Protein AF-A0A9D8WHU6-F1 (afdb_monomer_lite)

Sequence (77 aa):
MALKSSPWTFYAQVLSRALNELESACTAAPESPEYKFYRSEAPVVLEEAREALAALKHHVRDLELAQPKSTANPTHH

Foldseek 3Di:
DDDPPDVLNVLVVLLVVLVVLVVQLVPDDCPDPSVVVSVVCNVVSVVSNVVSVVVVVVVVVVVVVPDPPPPPDPPDD

Secondary structure (DSSP, 8-state):
------HHHHHHHHHHHHHHHHHHHHHS-TTSHHHHHHHHHHHHHHHHHHHHHHHHHHHHHHHHHHS----------

Structure (mmCIF, N/CA/C/O backbone):
data_AF-A0A9D8WHU6-F1
#
_entry.id   AF-A0A9D8WHU6-F1
#
loop_
_atom_site.group_PDB
_atom_site.id
_atom_site.type_symbol
_atom_site.label_atom_id
_atom_site.label_alt_id
_atom_site.label_comp_id
_atom_site.label_asym_id
_atom_site.label_entity_id
_atom_site.label_seq_id
_atom_site.pdbx_PDB_ins_code
_atom_site.Cartn_x
_atom_site.Cartn_y
_atom_site.Cartn_z
_atom_site.occupancy
_atom_site.B_iso_or_equiv
_atom_site.auth_seq_id
_atom_site.auth_comp_id
_atom_site.auth_asym_id
_atom_site.auth_atom_id
_atom_site.pdbx_PDB_model_num
ATOM 1 N N . MET A 1 1 ? -8.742 15.911 -26.886 1.00 40.69 1 MET A N 1
ATOM 2 C CA . MET A 1 1 ? -7.783 14.790 -26.781 1.00 40.69 1 MET A CA 1
ATOM 3 C C . MET A 1 1 ? -7.542 14.527 -25.307 1.00 40.69 1 MET A C 1
ATOM 5 O O . MET A 1 1 ? -6.962 15.379 -24.651 1.00 40.69 1 MET A O 1
ATOM 9 N 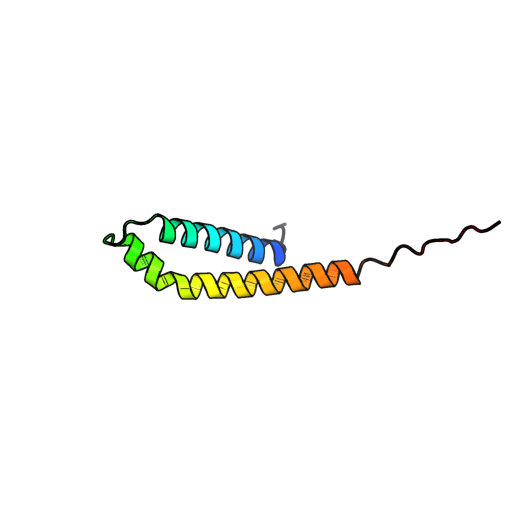N . ALA A 1 2 ? -8.056 13.424 -24.761 1.00 46.22 2 ALA A N 1
ATOM 10 C CA . ALA A 1 2 ? -7.751 13.042 -23.386 1.00 46.22 2 ALA A CA 1
ATOM 11 C C . ALA A 1 2 ? -6.306 12.527 -23.341 1.00 46.22 2 ALA A C 1
ATOM 13 O O . ALA A 1 2 ? -5.972 11.588 -24.066 1.00 46.22 2 ALA A O 1
ATOM 14 N N . LEU A 1 3 ? -5.444 13.159 -22.540 1.00 52.69 3 LEU A N 1
ATOM 15 C CA . LEU A 1 3 ? -4.134 12.608 -22.201 1.00 52.69 3 LEU A CA 1
ATOM 16 C C . LEU A 1 3 ? -4.381 11.254 -21.531 1.00 52.69 3 LEU A C 1
ATOM 18 O O . LEU A 1 3 ? -4.893 11.207 -20.415 1.00 52.69 3 LEU A O 1
ATOM 22 N N . LYS A 1 4 ? -4.075 10.152 -22.227 1.00 57.75 4 LYS A N 1
ATOM 23 C CA . LYS A 1 4 ? -4.032 8.831 -21.596 1.00 57.75 4 LYS A CA 1
ATOM 24 C C . LYS A 1 4 ? -2.987 8.918 -20.490 1.00 57.75 4 LYS A C 1
ATOM 26 O O . LYS A 1 4 ? -1.802 9.079 -20.780 1.00 57.75 4 LYS A O 1
ATOM 31 N N . SER A 1 5 ? -3.441 8.884 -19.241 1.00 65.25 5 SER A N 1
ATOM 32 C CA . SER A 1 5 ? -2.568 8.802 -18.080 1.00 65.25 5 SER A CA 1
ATOM 33 C C . SER A 1 5 ? -1.665 7.587 -18.247 1.00 65.25 5 SER A C 1
ATOM 35 O O . SER A 1 5 ? -2.109 6.505 -18.636 1.00 65.25 5 SER A O 1
ATOM 37 N N . SER A 1 6 ? -0.371 7.794 -18.019 1.00 80.12 6 SER A N 1
ATOM 38 C CA . SER A 1 6 ? 0.601 6.716 -18.105 1.00 80.12 6 SER A CA 1
ATOM 39 C C . SER A 1 6 ? 0.233 5.620 -17.096 1.00 80.12 6 SER A C 1
ATOM 41 O O . SER A 1 6 ? -0.148 5.962 -15.971 1.00 80.12 6 SER A O 1
ATOM 43 N N . PRO A 1 7 ? 0.358 4.322 -17.431 1.00 80.94 7 PRO A N 1
ATOM 44 C CA . PRO A 1 7 ? 0.112 3.240 -16.473 1.00 80.94 7 PRO A CA 1
ATOM 45 C C . PRO A 1 7 ? 0.944 3.394 -15.186 1.00 80.94 7 PRO A C 1
ATOM 47 O O . PRO A 1 7 ? 0.515 2.984 -14.114 1.00 80.94 7 PRO A O 1
ATOM 50 N N . TRP A 1 8 ? 2.086 4.082 -15.243 1.00 83.88 8 TRP A N 1
ATOM 51 C CA . TRP A 1 8 ? 2.927 4.380 -14.077 1.00 83.88 8 TRP A CA 1
ATOM 52 C C . TRP A 1 8 ? 2.327 5.446 -13.153 1.00 83.88 8 TRP A C 1
ATOM 54 O O . TRP A 1 8 ? 2.513 5.387 -11.941 1.00 83.88 8 TRP A O 1
ATOM 64 N N . THR A 1 9 ? 1.566 6.397 -13.707 1.00 86.56 9 THR A N 1
ATOM 65 C CA . THR A 1 9 ? 0.814 7.384 -12.920 1.00 86.56 9 THR A CA 1
ATOM 66 C C . THR A 1 9 ? -0.252 6.694 -12.077 1.00 86.56 9 THR A C 1
ATOM 68 O O . THR A 1 9 ? -0.437 7.063 -10.922 1.00 86.56 9 THR A O 1
ATOM 71 N N . PHE A 1 10 ? -0.902 5.663 -12.622 1.00 90.44 10 PHE A N 1
ATOM 72 C CA . PHE A 1 10 ? -1.850 4.844 -11.870 1.00 90.44 10 PHE A CA 1
ATOM 73 C C . PHE A 1 10 ? -1.170 4.147 -10.683 1.00 90.44 10 PHE A C 1
ATOM 75 O O . PHE A 1 10 ? -1.607 4.321 -9.550 1.00 90.44 10 PHE A O 1
ATOM 82 N N . TYR A 1 11 ? -0.052 3.443 -10.897 1.00 91.94 11 TYR A N 1
ATOM 83 C CA . TYR A 1 11 ? 0.652 2.765 -9.798 1.00 91.94 11 TYR A CA 1
ATOM 84 C C . TYR A 1 11 ? 1.186 3.736 -8.732 1.00 91.94 11 TYR A C 1
ATOM 86 O O . TYR A 1 11 ? 1.134 3.435 -7.541 1.00 91.94 11 TYR A O 1
ATOM 94 N N . ALA A 1 12 ? 1.640 4.928 -9.129 1.00 90.00 12 ALA A N 1
ATOM 95 C CA . ALA A 1 12 ? 2.031 5.972 -8.183 1.00 90.00 12 ALA A CA 1
ATOM 96 C C . ALA A 1 12 ? 0.839 6.480 -7.348 1.00 90.00 12 ALA A C 1
ATOM 98 O O . ALA A 1 12 ? 0.979 6.704 -6.146 1.00 90.00 12 ALA A O 1
ATOM 99 N N . GLN A 1 13 ? -0.342 6.626 -7.958 1.00 92.81 13 GLN A N 1
ATOM 100 C CA . GLN A 1 13 ? -1.570 6.997 -7.249 1.00 92.81 13 GLN A CA 1
ATOM 101 C C . GLN A 1 13 ? -2.017 5.908 -6.269 1.00 92.81 13 GLN A C 1
ATOM 103 O O . GLN A 1 13 ? -2.388 6.237 -5.144 1.00 92.81 13 GLN A O 1
ATOM 108 N N . VAL A 1 14 ? -1.931 4.631 -6.660 1.00 93.25 14 VAL A N 1
ATOM 109 C CA . VAL A 1 14 ? -2.227 3.493 -5.773 1.00 93.25 14 VAL A CA 1
ATOM 110 C C . VAL A 1 14 ? -1.318 3.519 -4.545 1.00 93.25 14 VAL A C 1
ATOM 112 O O . VAL A 1 14 ? -1.812 3.457 -3.423 1.00 93.25 14 VAL A O 1
ATOM 115 N N . LEU A 1 15 ? -0.006 3.707 -4.729 1.00 93.44 15 LEU A N 1
ATOM 116 C CA . LEU A 1 15 ? 0.933 3.824 -3.607 1.00 93.44 15 LEU A CA 1
ATOM 117 C C . LEU A 1 15 ? 0.641 5.029 -2.711 1.00 93.44 15 LEU A C 1
ATOM 119 O O . LEU A 1 15 ? 0.670 4.899 -1.490 1.00 93.44 15 LEU A O 1
ATOM 123 N N . SER 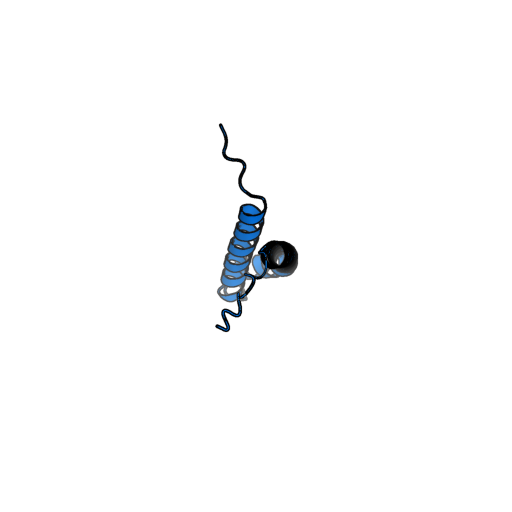A 1 16 ? 0.346 6.192 -3.297 1.00 94.62 16 SER A N 1
ATOM 124 C CA . SER A 1 16 ? 0.021 7.390 -2.519 1.00 94.62 16 SER A CA 1
ATOM 125 C C . SER A 1 16 ? -1.245 7.197 -1.686 1.00 94.62 16 SER A C 1
ATOM 127 O O . SER A 1 16 ? -1.265 7.598 -0.524 1.00 94.62 16 SER A O 1
ATOM 129 N N . ARG A 1 17 ? -2.283 6.568 -2.251 1.00 95.19 17 ARG A N 1
ATOM 130 C CA . ARG A 1 17 ? -3.506 6.225 -1.518 1.00 95.19 17 ARG A CA 1
ATOM 131 C C . ARG A 1 17 ? -3.199 5.258 -0.378 1.00 95.19 17 ARG A C 1
ATOM 133 O O . ARG A 1 17 ? -3.581 5.526 0.755 1.00 95.19 17 ARG A O 1
ATOM 140 N N . ALA A 1 18 ? -2.479 4.177 -0.672 1.00 93.88 18 ALA A N 1
ATOM 141 C CA . ALA A 1 18 ? -2.169 3.151 0.312 1.00 93.88 18 ALA A CA 1
ATOM 142 C C . ALA A 1 18 ? -1.367 3.699 1.500 1.00 93.88 18 ALA A C 1
ATOM 144 O O . ALA A 1 18 ? -1.651 3.357 2.644 1.00 93.88 18 ALA A O 1
ATOM 145 N N . LEU A 1 19 ? -0.406 4.592 1.248 1.00 94.00 19 LEU A N 1
ATOM 146 C CA . LEU A 1 19 ? 0.334 5.274 2.312 1.00 94.00 19 LEU A CA 1
ATOM 147 C C . LEU A 1 19 ? -0.590 6.119 3.194 1.00 94.00 19 LEU A C 1
ATOM 149 O O . LEU A 1 19 ? -0.554 5.968 4.411 1.00 94.00 19 LEU A O 1
ATOM 153 N N . ASN A 1 20 ? -1.464 6.935 2.598 1.00 94.56 20 ASN A N 1
ATOM 154 C CA . ASN A 1 20 ? -2.400 7.769 3.357 1.00 94.56 20 ASN A CA 1
ATOM 155 C C . ASN A 1 20 ? -3.363 6.932 4.221 1.00 94.56 20 ASN A C 1
ATOM 157 O O . ASN A 1 20 ? -3.656 7.289 5.364 1.00 94.56 20 ASN A O 1
ATOM 161 N N . GLU A 1 21 ? -3.864 5.814 3.692 1.00 92.81 21 GLU A N 1
ATOM 162 C CA . GLU A 1 21 ? -4.757 4.911 4.428 1.00 92.81 21 GLU A CA 1
ATOM 163 C C . GLU A 1 21 ? -4.032 4.204 5.581 1.00 92.81 21 GLU A C 1
ATOM 165 O O . GLU A 1 21 ? -4.564 4.127 6.690 1.00 92.81 21 GLU A O 1
ATOM 170 N N . LEU A 1 22 ? -2.790 3.760 5.370 1.00 92.12 22 LEU A N 1
ATOM 171 C CA . LEU A 1 22 ? -1.972 3.160 6.428 1.00 92.12 22 LEU A CA 1
ATOM 172 C C . LEU A 1 22 ? -1.571 4.183 7.502 1.00 92.12 22 LEU A C 1
ATOM 174 O O . LEU A 1 22 ? -1.588 3.861 8.689 1.00 92.12 22 LEU A O 1
ATOM 178 N N . GLU A 1 23 ? -1.261 5.425 7.126 1.00 93.88 23 GLU A N 1
ATOM 179 C CA . GLU A 1 23 ? -1.016 6.516 8.080 1.00 93.88 23 GLU A CA 1
ATOM 180 C C . GLU A 1 23 ? -2.262 6.823 8.920 1.00 93.88 23 GLU A C 1
ATOM 182 O O . GLU A 1 23 ? -2.175 6.992 10.142 1.00 93.88 23 GLU A O 1
ATOM 187 N N . SER A 1 24 ? -3.438 6.819 8.289 1.00 91.31 24 SER A N 1
ATOM 188 C CA . SER A 1 24 ? -4.722 6.974 8.981 1.00 91.31 24 SER A CA 1
ATOM 189 C C . SER A 1 24 ? -4.972 5.822 9.960 1.00 91.31 24 SER A C 1
ATOM 191 O O . SER A 1 24 ? -5.391 6.050 11.095 1.00 91.31 24 SER A O 1
ATOM 193 N N . ALA A 1 25 ? -4.633 4.590 9.572 1.00 89.06 25 ALA A N 1
ATOM 194 C CA . ALA A 1 25 ? -4.725 3.416 10.438 1.00 89.06 25 ALA A CA 1
ATOM 195 C C . ALA A 1 25 ? -3.827 3.532 11.682 1.00 89.06 25 ALA A C 1
ATOM 197 O O . ALA A 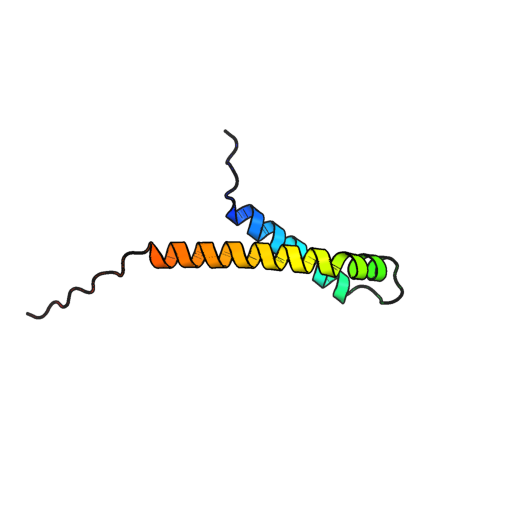1 25 ? -4.247 3.198 12.789 1.00 89.06 25 ALA A O 1
ATOM 198 N N . CYS A 1 26 ? -2.597 4.019 11.501 1.00 89.31 26 CYS A N 1
ATOM 199 C CA . CYS A 1 26 ? -1.616 4.188 12.574 1.00 89.31 26 CYS A CA 1
ATOM 200 C C . CYS A 1 26 ? -1.971 5.311 13.558 1.00 89.31 26 CYS A C 1
ATOM 202 O O . CYS A 1 26 ? -1.522 5.279 14.703 1.00 89.31 26 CYS A O 1
ATOM 204 N N . THR A 1 27 ? -2.739 6.310 13.121 1.00 93.00 27 THR A N 1
ATOM 205 C CA . THR A 1 27 ? -3.109 7.478 13.937 1.00 93.00 27 THR A CA 1
ATOM 206 C C . THR A 1 27 ? -4.505 7.374 14.552 1.00 93.00 27 THR A C 1
ATOM 208 O O . THR A 1 27 ? -4.817 8.121 15.482 1.00 93.00 27 THR A O 1
ATOM 211 N N . ALA A 1 28 ? -5.338 6.441 14.083 1.00 92.00 28 ALA A N 1
ATOM 212 C CA . ALA A 1 28 ? -6.669 6.208 14.628 1.00 92.00 28 ALA A CA 1
ATOM 213 C C . ALA A 1 28 ? -6.616 5.643 16.059 1.00 92.00 28 ALA A C 1
ATOM 215 O O . ALA A 1 28 ? -5.764 4.821 16.406 1.00 92.00 28 ALA A O 1
ATOM 216 N N . ALA A 1 29 ? -7.557 6.073 16.905 1.00 94.00 29 ALA A N 1
ATOM 217 C CA . ALA A 1 29 ? -7.639 5.585 18.278 1.00 94.00 29 ALA A CA 1
ATOM 218 C C . ALA A 1 29 ? -8.081 4.105 18.289 1.00 94.00 29 ALA A C 1
ATOM 220 O O . ALA A 1 29 ? -9.068 3.787 17.630 1.00 94.00 29 ALA A O 1
ATOM 221 N N . PRO A 1 30 ? -7.440 3.203 19.060 1.00 90.50 30 PRO A N 1
ATOM 222 C CA . PRO A 1 30 ? -7.686 1.754 18.972 1.00 90.50 30 PRO A CA 1
ATOM 223 C C . PRO A 1 30 ? -9.144 1.309 19.164 1.00 90.50 30 PRO A C 1
ATOM 225 O O . PRO A 1 30 ? -9.577 0.309 18.596 1.00 90.50 30 PRO A O 1
ATOM 228 N N . GLU A 1 31 ? -9.911 2.059 19.953 1.00 92.94 31 GLU A N 1
ATOM 229 C CA . GLU A 1 31 ? -11.320 1.760 20.236 1.00 92.94 31 GLU A CA 1
ATOM 230 C C . GLU A 1 31 ? -12.290 2.384 19.224 1.00 92.94 31 GLU A C 1
ATOM 232 O O . GLU A 1 31 ? -13.498 2.129 19.272 1.00 92.94 31 GLU A O 1
ATOM 237 N N . SER A 1 32 ? -11.785 3.204 18.301 1.00 94.69 32 SER A N 1
ATOM 238 C CA . SER A 1 32 ? -12.620 3.949 17.371 1.00 94.69 32 SER A CA 1
ATOM 239 C C . SER A 1 32 ? -13.161 3.052 16.246 1.00 94.69 32 SER A C 1
ATOM 241 O O . SER A 1 32 ? -12.502 2.088 15.827 1.00 94.69 32 SER A O 1
ATOM 243 N N . PRO A 1 33 ? -14.371 3.334 15.730 1.00 92.56 33 PRO A N 1
ATOM 244 C CA . PRO A 1 33 ? -14.899 2.656 14.547 1.00 92.56 33 PRO A CA 1
ATOM 245 C C . PRO A 1 33 ? -13.963 2.766 13.337 1.00 92.56 33 PRO A C 1
ATOM 247 O O . PRO A 1 33 ? -13.827 1.811 12.575 1.00 92.56 33 PRO A O 1
ATOM 250 N N . GLU A 1 34 ? -13.276 3.899 13.197 1.00 91.56 34 GLU A N 1
ATOM 251 C CA . GLU A 1 34 ? -12.306 4.162 12.136 1.00 91.56 34 GLU A CA 1
ATOM 252 C C . GLU A 1 34 ? -11.104 3.222 12.237 1.00 91.56 34 GLU A C 1
ATOM 254 O O . GLU A 1 34 ? -10.726 2.621 11.237 1.00 91.56 34 GLU A O 1
ATOM 259 N N . TYR A 1 35 ? -10.540 3.007 13.432 1.00 91.62 35 TYR A N 1
ATOM 260 C CA . TYR A 1 35 ? -9.448 2.044 13.607 1.00 91.62 35 TYR A CA 1
ATOM 261 C C . TYR A 1 35 ? -9.879 0.619 13.241 1.00 91.62 35 TYR A C 1
ATOM 263 O O . TYR A 1 35 ? -9.126 -0.109 12.593 1.00 91.62 35 TYR A O 1
ATOM 271 N N . LYS A 1 36 ? -11.104 0.214 13.604 1.00 92.94 36 LYS A N 1
ATOM 272 C CA . LYS A 1 36 ? -11.647 -1.106 13.232 1.00 92.94 36 LYS A CA 1
ATOM 273 C C . LYS A 1 36 ? -11.779 -1.259 11.719 1.00 92.94 36 LYS A C 1
ATOM 275 O O . LYS A 1 36 ? -11.409 -2.308 11.197 1.00 92.94 36 LYS A O 1
ATOM 280 N N . PHE A 1 37 ? -12.260 -0.217 11.043 1.00 93.94 37 PHE A N 1
ATOM 281 C CA . PHE A 1 37 ? -12.348 -0.166 9.587 1.00 93.94 37 PHE A CA 1
ATOM 282 C C . PHE A 1 37 ? -10.959 -0.228 8.938 1.00 93.94 37 PHE A C 1
ATOM 284 O O . PHE A 1 37 ? -10.681 -1.119 8.143 1.00 93.94 37 PHE A O 1
ATOM 291 N N . TYR A 1 38 ? -10.028 0.640 9.333 1.00 92.00 38 TYR A N 1
ATOM 292 C CA . TYR A 1 38 ? -8.684 0.624 8.759 1.00 92.00 38 TYR A CA 1
ATOM 293 C C . TYR A 1 38 ? -7.953 -0.696 9.008 1.00 92.00 38 TYR A C 1
ATOM 295 O O . TYR A 1 38 ? -7.244 -1.189 8.136 1.00 92.00 38 TYR A O 1
ATOM 303 N N . ARG A 1 39 ? -8.150 -1.317 10.175 1.00 91.19 39 ARG A N 1
ATOM 304 C CA . ARG A 1 39 ? -7.582 -2.632 10.478 1.00 91.19 39 ARG A CA 1
ATOM 305 C C . ARG A 1 39 ? -8.141 -3.731 9.571 1.00 91.19 39 ARG A C 1
ATOM 307 O O . ARG A 1 39 ? -7.386 -4.643 9.237 1.00 91.19 39 ARG A O 1
ATOM 314 N N . SER A 1 40 ? -9.427 -3.684 9.209 1.00 94.06 40 SER A N 1
ATOM 315 C CA . SER A 1 40 ? -10.011 -4.670 8.291 1.00 94.06 40 SER A CA 1
ATOM 316 C C . SER A 1 40 ? -9.522 -4.489 6.858 1.00 94.06 40 SER A C 1
ATOM 318 O O . SER A 1 40 ? -9.272 -5.487 6.190 1.00 94.06 40 SER A O 1
ATOM 320 N N . GLU A 1 41 ? -9.323 -3.245 6.417 1.00 94.06 41 GLU A N 1
ATOM 321 C CA . GLU A 1 41 ? -8.884 -2.934 5.050 1.00 94.06 41 GLU A CA 1
ATOM 322 C C . GLU A 1 41 ? -7.362 -3.052 4.855 1.00 94.06 41 GLU A C 1
ATOM 324 O O . GLU A 1 41 ? -6.899 -3.334 3.749 1.00 94.06 41 GLU A O 1
ATOM 329 N N . ALA A 1 42 ? -6.563 -2.902 5.919 1.00 92.25 42 ALA A N 1
ATOM 330 C CA . ALA A 1 42 ? -5.098 -2.875 5.846 1.00 92.25 42 ALA A CA 1
ATOM 331 C C . ALA A 1 42 ? -4.454 -4.024 5.037 1.00 92.25 42 ALA A C 1
ATOM 333 O O . ALA A 1 42 ? -3.502 -3.749 4.304 1.00 92.25 42 ALA A O 1
ATOM 334 N N . PRO A 1 43 ? -4.917 -5.292 5.105 1.00 94.25 43 PRO A N 1
ATOM 335 C CA . PRO A 1 43 ? -4.356 -6.362 4.281 1.00 94.25 43 PRO A CA 1
ATOM 336 C C . PRO A 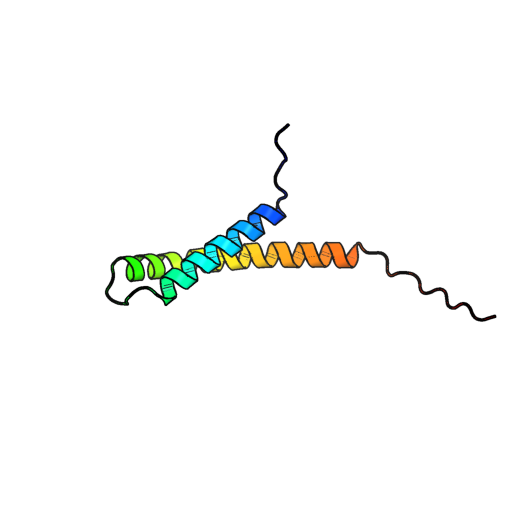1 43 ? -4.529 -6.127 2.776 1.00 94.25 43 PRO A C 1
ATOM 338 O O . PRO A 1 43 ? -3.597 -6.386 2.019 1.00 94.25 43 PRO A O 1
ATOM 341 N N . VAL A 1 44 ? -5.691 -5.619 2.353 1.00 95.50 44 VAL A N 1
ATOM 342 C CA . VAL A 1 44 ? -5.984 -5.322 0.942 1.00 95.50 44 VAL A CA 1
ATOM 343 C C . VAL A 1 44 ? -5.104 -4.171 0.470 1.00 95.50 44 VAL A C 1
ATOM 345 O O . VAL A 1 44 ? -4.414 -4.293 -0.538 1.00 95.50 44 VAL A O 1
ATOM 348 N N . VAL A 1 45 ? -5.040 -3.099 1.261 1.00 94.44 45 VAL A N 1
ATOM 349 C CA . VAL A 1 45 ? -4.213 -1.917 0.983 1.00 94.44 45 VAL A CA 1
ATOM 350 C C . VAL A 1 45 ? -2.730 -2.278 0.848 1.00 94.44 45 VAL A C 1
ATOM 352 O O . VAL A 1 45 ? -2.036 -1.788 -0.046 1.00 94.44 45 VAL A O 1
ATOM 355 N N . LEU A 1 46 ? -2.227 -3.160 1.718 1.00 94.56 46 LEU A N 1
ATOM 356 C CA . LEU A 1 46 ? -0.846 -3.639 1.652 1.00 94.56 46 LEU A CA 1
ATOM 357 C C . LEU A 1 46 ? -0.572 -4.462 0.393 1.00 94.56 46 LEU A C 1
ATOM 359 O O . LEU A 1 46 ? 0.525 -4.360 -0.158 1.00 94.56 46 LEU A O 1
ATOM 363 N N . GLU A 1 47 ? -1.528 -5.273 -0.053 1.00 96.69 47 GLU A N 1
ATOM 364 C CA . GLU A 1 47 ? -1.368 -6.072 -1.266 1.00 96.69 47 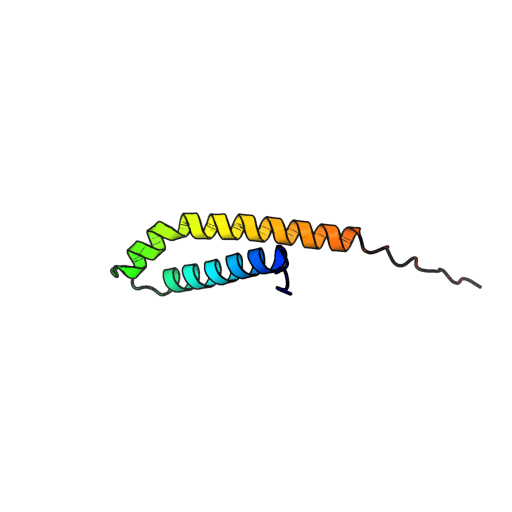GLU A CA 1
ATOM 365 C C . GLU A 1 47 ? -1.357 -5.187 -2.517 1.00 96.69 47 GLU A C 1
ATOM 367 O O . GLU A 1 47 ? -0.416 -5.259 -3.307 1.00 96.69 47 GLU A O 1
ATOM 372 N N . GLU A 1 48 ? -2.300 -4.250 -2.631 1.00 94.25 48 GLU A N 1
ATOM 373 C CA . GLU A 1 48 ? -2.325 -3.270 -3.724 1.00 94.25 48 GLU A CA 1
ATOM 374 C C . GLU A 1 48 ? -1.022 -2.454 -3.792 1.00 94.25 48 GLU A C 1
ATOM 376 O O . GLU A 1 48 ? -0.452 -2.240 -4.868 1.00 94.25 48 GLU A O 1
ATOM 381 N N . ALA A 1 49 ? -0.500 -2.027 -2.637 1.00 94.62 49 ALA A N 1
ATOM 382 C CA . ALA A 1 49 ? 0.774 -1.319 -2.558 1.00 94.62 49 ALA A CA 1
ATOM 383 C C . ALA A 1 49 ? 1.956 -2.187 -3.016 1.00 94.62 49 ALA A C 1
ATOM 385 O O . ALA A 1 49 ? 2.866 -1.691 -3.688 1.00 94.62 49 ALA A O 1
ATOM 386 N N . ARG A 1 50 ? 1.968 -3.482 -2.673 1.00 96.25 50 ARG A N 1
ATOM 387 C CA . ARG A 1 50 ? 3.018 -4.419 -3.104 1.00 96.25 50 ARG A CA 1
ATOM 388 C C . ARG A 1 50 ? 3.002 -4.622 -4.611 1.00 96.25 50 ARG A C 1
ATOM 390 O O . ARG A 1 50 ? 4.067 -4.556 -5.228 1.00 96.25 50 ARG A O 1
ATOM 397 N N . GLU A 1 51 ? 1.826 -4.820 -5.197 1.00 94.88 51 GLU A N 1
ATOM 398 C CA . GLU A 1 51 ? 1.662 -4.968 -6.643 1.00 94.88 51 GLU A CA 1
ATOM 399 C C . GLU A 1 51 ? 2.122 -3.709 -7.387 1.00 94.88 51 GLU A C 1
ATOM 401 O O . GLU A 1 51 ? 2.944 -3.784 -8.307 1.00 94.88 51 GLU A O 1
ATOM 406 N N . ALA A 1 52 ? 1.675 -2.533 -6.936 1.00 94.19 52 ALA A N 1
ATOM 407 C CA . ALA A 1 52 ? 2.068 -1.258 -7.524 1.00 94.19 52 ALA A CA 1
ATOM 408 C C . ALA A 1 52 ? 3.583 -1.010 -7.422 1.00 94.19 52 ALA A C 1
ATOM 410 O O . ALA A 1 52 ? 4.221 -0.584 -8.391 1.00 94.19 52 ALA A O 1
ATOM 411 N N . LEU A 1 53 ? 4.190 -1.329 -6.274 1.00 94.06 53 LEU A N 1
ATOM 412 C CA . LEU A 1 53 ? 5.635 -1.225 -6.086 1.00 94.06 53 LEU A CA 1
ATOM 413 C C . LEU A 1 53 ? 6.403 -2.178 -7.010 1.00 94.06 53 LEU A C 1
ATOM 415 O O . LEU A 1 53 ? 7.435 -1.792 -7.564 1.00 94.06 53 LEU A O 1
ATOM 419 N N . ALA A 1 54 ? 5.929 -3.413 -7.182 1.00 94.12 54 ALA A N 1
ATOM 420 C CA . ALA A 1 54 ? 6.549 -4.382 -8.078 1.00 94.12 54 ALA A CA 1
ATOM 421 C C . ALA A 1 54 ? 6.521 -3.896 -9.537 1.00 94.12 54 ALA A C 1
ATOM 423 O O . ALA A 1 54 ? 7.555 -3.931 -10.210 1.00 94.12 54 ALA A O 1
ATOM 424 N N . ALA A 1 55 ? 5.383 -3.366 -9.995 1.00 92.12 55 ALA A N 1
ATOM 425 C CA . ALA A 1 55 ? 5.233 -2.817 -11.341 1.00 92.12 55 ALA A CA 1
ATOM 426 C C . ALA A 1 55 ? 6.185 -1.636 -11.602 1.00 92.12 55 ALA A C 1
ATOM 428 O O . ALA A 1 55 ? 6.850 -1.585 -12.638 1.00 92.12 55 ALA A O 1
ATOM 429 N N . LEU A 1 56 ? 6.310 -0.709 -10.646 1.00 91.00 56 LEU A N 1
ATOM 430 C CA . LEU A 1 56 ? 7.225 0.430 -10.773 1.00 91.00 56 LEU A CA 1
ATOM 431 C C . LEU A 1 56 ? 8.695 0.002 -10.759 1.00 91.00 56 LEU A C 1
ATOM 433 O O . LEU A 1 56 ? 9.478 0.501 -11.563 1.00 91.00 56 LEU A O 1
ATOM 437 N N . LYS A 1 57 ? 9.077 -0.947 -9.896 1.00 92.62 57 LYS A N 1
ATOM 438 C CA . LYS A 1 57 ? 10.443 -1.499 -9.882 1.00 92.62 57 LYS A CA 1
ATOM 439 C C . LYS A 1 57 ? 10.801 -2.158 -11.209 1.00 92.62 57 LYS A C 1
ATOM 441 O O . LYS A 1 57 ? 11.910 -1.963 -11.700 1.00 92.62 57 LYS A O 1
ATOM 446 N N . HIS A 1 58 ? 9.869 -2.916 -11.787 1.00 90.44 58 HIS A N 1
ATOM 447 C CA . HIS A 1 58 ? 10.057 -3.505 -13.109 1.00 90.44 58 HIS A CA 1
ATOM 448 C C . HIS A 1 58 ? 10.276 -2.419 -14.164 1.00 90.44 58 HIS A C 1
ATOM 450 O O . HIS A 1 58 ? 11.246 -2.478 -14.911 1.00 90.44 58 HIS A O 1
ATOM 456 N N . HIS A 1 59 ? 9.438 -1.380 -14.168 1.00 87.81 59 HIS A N 1
ATOM 457 C CA . HIS A 1 59 ? 9.565 -0.282 -15.121 1.00 87.81 59 HIS A CA 1
ATOM 458 C C . HIS A 1 59 ? 10.901 0.461 -15.012 1.00 87.81 59 HIS A C 1
ATOM 460 O O . HIS A 1 59 ? 11.543 0.720 -16.027 1.00 87.81 59 HIS A O 1
ATOM 466 N N . VAL A 1 60 ? 11.342 0.779 -13.791 1.00 88.81 60 VAL A N 1
ATOM 467 C CA . VAL A 1 60 ? 12.645 1.424 -13.563 1.00 88.81 60 VAL A CA 1
ATOM 468 C C . VAL A 1 60 ? 13.772 0.555 -14.113 1.00 88.81 60 VAL A C 1
ATOM 470 O O . VAL A 1 60 ? 14.629 1.059 -14.833 1.00 88.81 60 VAL A O 1
ATOM 473 N N . ARG A 1 61 ? 13.730 -0.757 -13.860 1.00 90.31 61 ARG A N 1
ATOM 474 C CA . ARG A 1 61 ? 14.717 -1.698 -14.394 1.00 90.31 61 ARG A CA 1
ATOM 475 C C . ARG A 1 61 ? 14.718 -1.731 -15.924 1.00 90.31 61 ARG A C 1
ATOM 477 O O . ARG A 1 61 ? 15.789 -1.746 -16.524 1.00 90.31 61 ARG A O 1
ATOM 484 N N . ASP A 1 62 ? 13.549 -1.724 -16.559 1.00 88.94 62 ASP A N 1
ATOM 485 C CA . ASP A 1 62 ? 13.449 -1.679 -18.023 1.00 88.94 62 ASP A CA 1
ATOM 486 C C . ASP A 1 62 ? 14.075 -0.396 -18.584 1.00 88.94 62 ASP A C 1
ATOM 488 O O . ASP A 1 62 ? 14.792 -0.443 -19.582 1.00 88.94 62 ASP A O 1
ATOM 492 N N . LEU A 1 63 ? 13.857 0.745 -17.920 1.00 87.12 63 LEU A N 1
ATOM 493 C CA . LEU A 1 63 ? 14.470 2.020 -18.298 1.00 87.12 63 LEU A CA 1
ATOM 494 C C . LEU A 1 63 ? 15.993 2.003 -18.124 1.00 87.12 63 LEU A C 1
ATOM 496 O O . LEU A 1 63 ? 16.704 2.507 -18.990 1.00 87.12 63 LEU A O 1
ATOM 500 N N . GLU A 1 64 ? 16.505 1.422 -17.038 1.00 87.56 64 GLU A N 1
ATOM 501 C CA . GLU A 1 64 ? 17.947 1.272 -16.798 1.00 87.56 64 GLU A CA 1
ATOM 502 C C . GLU A 1 64 ? 18.616 0.383 -17.854 1.00 87.56 64 GLU A C 1
ATOM 504 O O . GLU A 1 64 ? 19.709 0.694 -18.321 1.00 87.56 64 GLU A O 1
ATOM 509 N N . LEU A 1 65 ? 17.954 -0.705 -18.259 1.00 86.75 65 LEU A N 1
ATOM 510 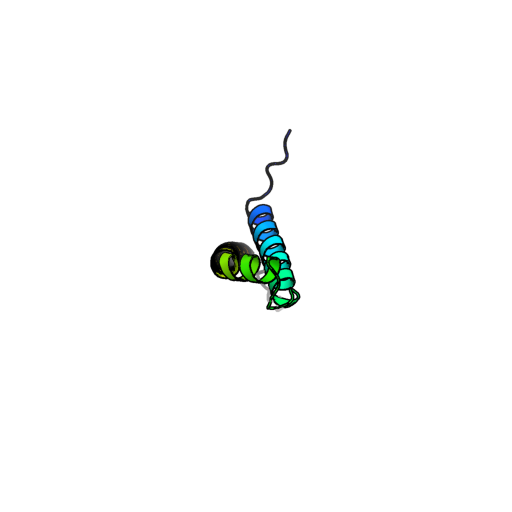C CA . LEU A 1 65 ? 18.442 -1.608 -19.305 1.00 86.75 65 LEU A CA 1
ATOM 511 C C . LEU A 1 65 ? 18.352 -0.992 -20.706 1.00 86.75 65 LEU A C 1
ATOM 513 O O . LEU A 1 65 ? 19.188 -1.289 -21.559 1.00 86.75 65 LEU A O 1
ATOM 517 N N . ALA A 1 66 ? 17.344 -0.152 -20.950 1.00 82.12 66 ALA A N 1
ATOM 518 C CA . ALA A 1 66 ? 17.147 0.537 -22.221 1.00 82.12 66 ALA A CA 1
ATOM 519 C C . ALA A 1 66 ? 18.110 1.717 -22.425 1.00 82.12 66 ALA A C 1
ATOM 521 O O . ALA A 1 66 ? 18.289 2.161 -23.561 1.00 82.12 66 ALA A O 1
ATOM 522 N N . GLN A 1 67 ? 18.742 2.230 -21.363 1.00 72.88 67 GLN A N 1
ATOM 523 C CA . GLN A 1 67 ? 19.787 3.237 -21.508 1.00 72.88 67 GLN A CA 1
ATOM 524 C C . GLN A 1 67 ? 21.053 2.586 -22.086 1.00 72.88 67 GLN A C 1
ATOM 526 O O . GLN A 1 67 ? 21.648 1.716 -21.442 1.00 72.88 67 GLN A O 1
ATOM 531 N N . PRO A 1 68 ? 21.514 2.990 -23.287 1.00 62.38 68 PRO A N 1
ATOM 532 C CA . PRO A 1 68 ? 22.785 2.508 -23.796 1.00 62.38 68 PRO A CA 1
ATOM 533 C C . PRO A 1 68 ? 23.870 2.945 -22.814 1.00 62.38 68 PRO A C 1
ATOM 535 O O . PRO A 1 68 ? 23.994 4.133 -22.511 1.00 62.38 68 PRO A O 1
ATOM 538 N N . LYS A 1 69 ? 24.655 1.984 -22.304 1.00 59.69 69 LYS A N 1
ATOM 539 C CA . LYS A 1 69 ? 25.895 2.286 -21.582 1.00 59.69 69 LYS A CA 1
ATOM 540 C C . LYS A 1 69 ? 26.679 3.246 -22.465 1.00 59.69 69 LYS A C 1
ATOM 542 O O . LYS A 1 69 ? 27.142 2.829 -23.524 1.00 59.69 69 LYS A O 1
ATOM 547 N N . SER A 1 70 ? 26.763 4.512 -22.054 1.00 48.97 70 SER A N 1
ATOM 548 C CA . SER A 1 70 ? 27.592 5.520 -22.704 1.00 48.97 70 SER A CA 1
ATOM 549 C C . SER A 1 70 ? 28.954 4.884 -22.931 1.00 48.97 70 SER A C 1
ATOM 551 O O . SER A 1 70 ? 29.648 4.527 -21.975 1.00 48.97 70 SER A O 1
ATOM 553 N N . THR A 1 71 ? 29.268 4.602 -24.193 1.00 50.66 71 THR A N 1
ATOM 554 C CA . THR A 1 71 ? 30.542 4.025 -24.585 1.00 50.66 71 THR A CA 1
ATOM 555 C C . THR A 1 71 ? 31.586 5.062 -24.231 1.00 50.66 71 THR A C 1
ATOM 557 O O . THR A 1 71 ? 31.753 6.054 -24.940 1.00 50.66 71 THR A O 1
ATOM 560 N N . ALA A 1 72 ? 32.242 4.854 -23.092 1.00 52.41 72 ALA A N 1
ATOM 561 C CA . ALA A 1 72 ? 33.483 5.513 -22.760 1.00 52.41 72 ALA A CA 1
ATOM 562 C C . ALA A 1 72 ? 34.411 5.340 -23.964 1.00 52.41 72 ALA A C 1
ATOM 564 O O . ALA A 1 72 ? 34.846 4.228 -24.254 1.00 52.41 72 ALA A O 1
ATOM 565 N N . ASN A 1 73 ? 34.666 6.426 -24.689 1.00 44.62 73 ASN A N 1
ATOM 566 C CA . ASN A 1 73 ? 35.799 6.481 -25.595 1.00 44.62 73 ASN A CA 1
ATOM 567 C C . ASN A 1 73 ? 37.054 6.518 -24.716 1.00 44.62 73 ASN A C 1
ATOM 569 O O . ASN A 1 73 ? 37.221 7.484 -23.966 1.00 44.62 73 ASN A O 1
ATOM 573 N N . PRO A 1 74 ? 37.950 5.519 -24.781 1.00 53.81 74 PRO A N 1
ATOM 574 C CA . PRO A 1 74 ? 39.287 5.687 -24.261 1.00 53.81 74 PRO A CA 1
ATOM 575 C C . PRO A 1 74 ? 40.065 6.442 -25.338 1.00 53.81 74 PRO A C 1
ATOM 577 O O . PRO A 1 74 ? 40.628 5.835 -26.246 1.00 53.81 74 PRO A O 1
ATOM 580 N N . THR A 1 75 ? 40.077 7.773 -25.285 1.00 51.09 75 THR A N 1
ATOM 581 C CA . THR A 1 75 ? 41.012 8.539 -26.115 1.00 51.09 75 THR A CA 1
ATOM 582 C C . THR A 1 75 ? 42.393 8.448 -25.466 1.00 51.09 75 THR A C 1
ATOM 584 O O . THR A 1 75 ? 42.802 9.318 -24.706 1.00 51.09 75 THR A O 1
ATOM 587 N N . HIS A 1 76 ? 43.089 7.341 -25.721 1.00 46.03 76 HIS A N 1
ATOM 588 C CA . HIS A 1 76 ? 44.545 7.332 -25.757 1.00 46.03 76 HIS A CA 1
ATOM 589 C C . HIS A 1 76 ? 44.943 7.879 -27.124 1.00 46.03 76 HIS A C 1
ATOM 591 O O . HIS A 1 76 ? 44.603 7.239 -28.110 1.00 46.03 76 HIS A O 1
ATOM 597 N N . HIS A 1 77 ? 45.605 9.035 -27.170 1.00 42.28 77 HIS A N 1
ATOM 598 C CA . HIS A 1 77 ? 46.697 9.376 -28.091 1.00 42.28 77 HIS A CA 1
ATOM 599 C C . HIS A 1 77 ? 47.296 10.722 -27.686 1.00 42.28 77 HIS A C 1
ATOM 601 O O . HIS A 1 77 ? 46.512 11.665 -27.442 1.00 42.28 77 HIS A O 1
#

pLDDT: mean 83.61, std 16.47, range [40.69, 96.69]

Radius of gyration: 20.4 Å; chains: 1; bounding box: 62×21×48 Å